Protein AF-A0A3D2JCS3-F1 (afdb_monomer)

Foldseek 3Di:
DVLLVPPPAQEAEEEDADDPDLVVVLVVLVSCVVSNHYYHYDYPLQDPVSQVVCVVPPVPCPDNSVNVVVSVVVSRD

Nearest PDB structures (foldseek):
  2wjw-assembly1_A-2  TM=6.070E-01  e=3.232E-01  Homo sapiens
  4u1x-assembly1_D  TM=4.721E-01  e=1.055E-01  Rattus norvegicus
  4u2q-assembly1_C  TM=5.404E-01  e=2.484E-01  Rattus norvegicus
  4u5b-assembly1_C  TM=5.277E-01  e=2.653E-01  Rattus norvegicus
  3h5w-assembly1_B  TM=4.754E-01  e=4.206E-01  Rattus norvegicus

Mean predicted aligned error: 6.71 Å

Sequence (77 aa):
DYLLEEESTRSVALFLESIRHPDELRRVAEKARSLRKTIVALKIGSSEASSRTAMAHTGALVGNNAVNDAALRQLGI

Structure (mmCIF, N/CA/C/O backbone):
data_AF-A0A3D2JCS3-F1
#
_entry.id   AF-A0A3D2JCS3-F1
#
loop_
_atom_site.group_PDB
_atom_site.id
_atom_site.type_symbol
_atom_site.label_atom_id
_atom_site.label_alt_id
_atom_site.label_comp_id
_atom_site.label_asym_id
_atom_site.label_entity_id
_atom_site.label_seq_id
_atom_site.pdbx_PDB_ins_code
_atom_site.Cartn_x
_atom_site.Cartn_y
_atom_site.Cartn_z
_atom_site.occupancy
_atom_site.B_iso_or_equiv
_atom_site.auth_seq_id
_atom_site.auth_comp_id
_atom_site.auth_asym_id
_atom_site.auth_atom_id
_atom_site.pdbx_PDB_model_num
ATOM 1 N N . ASP A 1 1 ? -1.837 -6.189 8.009 1.00 88.38 1 ASP A N 1
ATOM 2 C CA . ASP A 1 1 ? -2.928 -6.664 8.885 1.00 88.38 1 ASP A CA 1
ATOM 3 C C . ASP A 1 1 ? -2.885 -6.128 10.295 1.00 88.38 1 ASP A C 1
ATOM 5 O O . ASP A 1 1 ? -3.806 -5.404 10.624 1.00 88.38 1 ASP A O 1
ATOM 9 N N . TYR A 1 2 ? -1.851 -6.425 11.085 1.00 95.00 2 TYR A N 1
ATOM 10 C CA . TYR A 1 2 ? -1.769 -6.038 12.502 1.00 95.00 2 TYR A CA 1
ATOM 11 C C . TYR A 1 2 ? -2.184 -4.578 12.788 1.00 95.00 2 TYR A C 1
ATOM 13 O O . TYR A 1 2 ? -3.136 -4.331 13.519 1.00 95.00 2 TYR A O 1
ATOM 21 N N . LEU A 1 3 ? -1.573 -3.605 12.098 1.00 96.44 3 LEU A N 1
ATOM 22 C CA . LEU A 1 3 ? -1.908 -2.180 12.255 1.00 96.44 3 LEU A CA 1
ATOM 23 C C . LEU A 1 3 ? -3.378 -1.849 11.937 1.00 96.44 3 LEU A C 1
ATOM 25 O O . LEU A 1 3 ? -3.942 -0.903 12.473 1.00 96.44 3 LEU A O 1
ATOM 29 N N . LEU A 1 4 ? -4.027 -2.611 11.056 1.00 96.38 4 LEU A N 1
ATOM 30 C CA . LEU A 1 4 ? -5.433 -2.382 10.727 1.00 96.38 4 LEU A CA 1
ATOM 31 C C . LEU A 1 4 ? -6.375 -2.855 11.836 1.00 96.38 4 LEU A C 1
ATOM 33 O O . LEU A 1 4 ? -7.507 -2.387 11.875 1.00 96.38 4 LEU A O 1
ATOM 37 N N . GLU A 1 5 ? -5.942 -3.731 12.736 1.00 95.44 5 GLU A N 1
ATOM 38 C CA . GLU A 1 5 ? -6.761 -4.229 13.852 1.00 95.44 5 GLU A CA 1
ATOM 39 C C . GLU A 1 5 ? -6.671 -3.326 15.087 1.00 95.44 5 GLU A C 1
ATOM 41 O O . GLU A 1 5 ? -7.609 -3.273 15.874 1.00 95.44 5 GLU A O 1
ATOM 46 N N . GLU A 1 6 ? -5.608 -2.529 15.199 1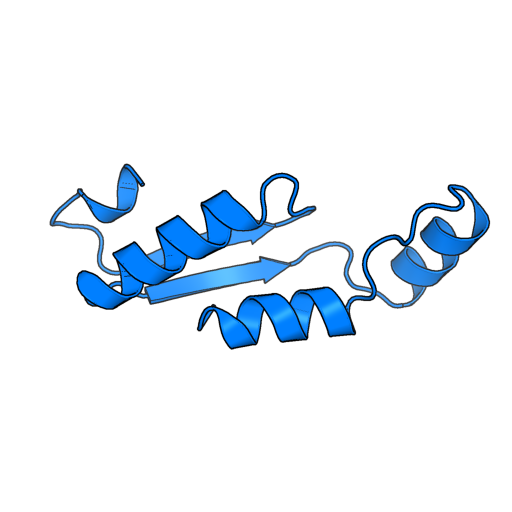.00 97.31 6 GLU A N 1
ATOM 47 C CA . GLU A 1 6 ? -5.439 -1.538 16.263 1.00 97.31 6 GLU A CA 1
ATOM 48 C C . GLU A 1 6 ? -6.470 -0.406 16.150 1.00 97.31 6 GLU A C 1
ATOM 50 O O . GLU A 1 6 ? -6.470 0.355 15.177 1.00 97.31 6 GLU A O 1
ATOM 55 N N . GLU A 1 7 ? -7.342 -0.243 17.146 1.00 94.69 7 GLU A N 1
ATOM 56 C CA . GLU A 1 7 ? -8.418 0.765 17.136 1.00 94.69 7 GLU A CA 1
ATOM 57 C C . GLU A 1 7 ? -7.884 2.208 17.037 1.00 94.69 7 GLU A C 1
ATOM 59 O O . GLU A 1 7 ? -8.502 3.080 16.420 1.00 94.69 7 GLU A O 1
ATOM 64 N N . SER A 1 8 ? -6.680 2.439 17.564 1.00 96.94 8 SER A N 1
ATOM 65 C CA . SER A 1 8 ? -5.966 3.718 17.501 1.00 96.94 8 SER A CA 1
ATOM 66 C C . SER A 1 8 ? -5.437 4.062 16.102 1.00 96.94 8 SER A C 1
ATOM 68 O O . SER A 1 8 ? -5.228 5.236 15.789 1.00 96.94 8 SER A O 1
ATOM 70 N N . THR A 1 9 ? -5.253 3.071 15.225 1.00 97.69 9 THR A N 1
ATOM 71 C CA . THR A 1 9 ? -4.702 3.298 13.886 1.00 97.69 9 THR A CA 1
ATOM 72 C C . THR A 1 9 ? -5.783 3.812 12.947 1.00 97.69 9 THR A C 1
ATOM 74 O O . THR A 1 9 ? -6.734 3.102 12.626 1.00 97.69 9 THR A O 1
ATOM 77 N N . ARG A 1 10 ? -5.615 5.037 12.449 1.00 96.75 10 ARG A N 1
ATOM 78 C CA . ARG A 1 10 ? -6.509 5.645 11.446 1.00 96.75 10 ARG A CA 1
ATOM 79 C C . ARG A 1 10 ? -5.960 5.558 10.022 1.00 96.75 10 ARG A C 1
ATOM 81 O O . ARG A 1 10 ? -6.740 5.459 9.078 1.00 96.75 10 ARG A O 1
ATOM 88 N N . SER A 1 11 ? -4.637 5.525 9.890 1.00 97.25 11 SER A N 1
ATOM 89 C CA . SER A 1 11 ? -3.942 5.458 8.605 1.00 97.25 11 SER A CA 1
ATOM 90 C C . SER A 1 11 ? -2.660 4.638 8.720 1.00 97.25 11 SER A C 1
ATOM 92 O O . SER A 1 11 ? -2.044 4.598 9.784 1.00 97.25 11 SER A O 1
ATOM 94 N N . VAL A 1 12 ? -2.240 4.017 7.620 1.00 97.50 12 VAL A N 1
ATOM 95 C CA . VAL A 1 12 ? -0.994 3.249 7.505 1.00 97.50 12 VAL A CA 1
ATOM 96 C C . VAL A 1 12 ? -0.159 3.831 6.369 1.00 97.50 12 VAL A C 1
ATOM 98 O O . VAL A 1 12 ? -0.642 3.958 5.248 1.00 97.50 12 VAL A O 1
ATOM 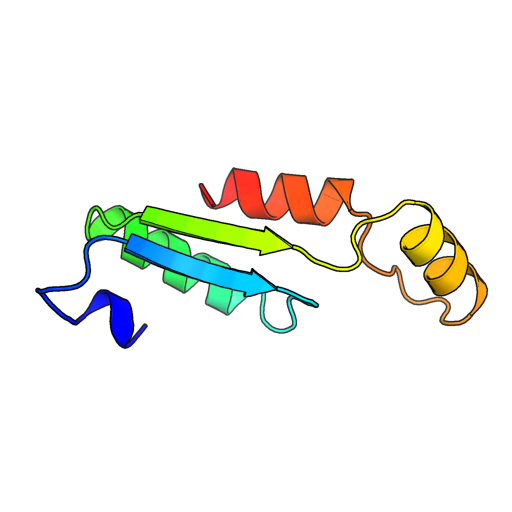101 N N . ALA A 1 13 ? 1.099 4.165 6.647 1.00 97.12 13 ALA A N 1
ATOM 102 C CA . ALA A 1 13 ? 2.054 4.586 5.628 1.00 97.12 13 ALA A CA 1
ATOM 103 C C . ALA A 1 13 ? 2.973 3.415 5.257 1.00 97.12 13 ALA A C 1
ATOM 105 O O . ALA A 1 13 ? 3.522 2.748 6.135 1.00 97.12 13 ALA A O 1
ATOM 106 N N . LEU A 1 14 ? 3.146 3.172 3.961 1.00 94.25 14 LEU A N 1
ATOM 107 C CA . LEU A 1 14 ? 4.035 2.154 3.416 1.00 94.25 14 LEU A CA 1
ATOM 108 C C . LEU A 1 14 ? 5.214 2.822 2.716 1.00 94.25 14 LEU A C 1
ATOM 110 O O . LEU A 1 14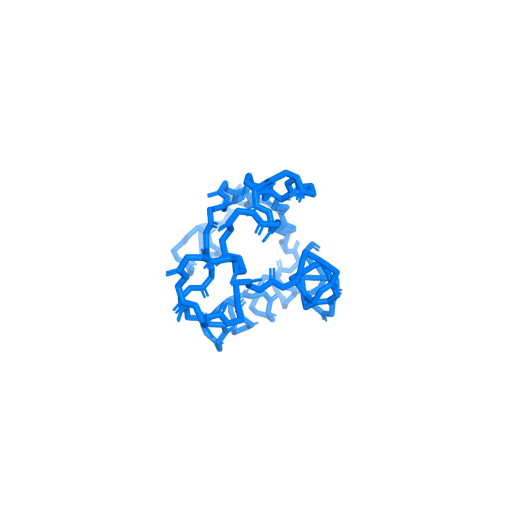 ? 5.032 3.705 1.884 1.00 94.25 14 LEU A O 1
ATOM 114 N N . PHE A 1 15 ? 6.421 2.353 3.007 1.00 91.19 15 PHE A N 1
ATOM 115 C CA . PHE A 1 15 ? 7.627 2.709 2.269 1.00 91.19 15 PHE A CA 1
ATOM 116 C C . PHE A 1 15 ? 8.037 1.499 1.428 1.00 91.19 15 PHE A C 1
ATOM 118 O O . PHE A 1 15 ? 8.421 0.466 1.975 1.00 91.19 15 PHE A O 1
ATOM 125 N N . LEU A 1 16 ? 7.850 1.580 0.109 1.00 86.06 16 LEU A N 1
ATOM 126 C CA . LEU A 1 16 ? 7.867 0.414 -0.776 1.00 86.06 16 LEU A CA 1
ATOM 127 C C . LE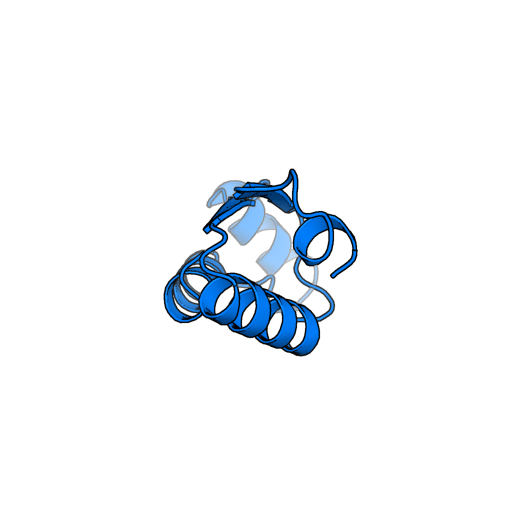U A 1 16 ? 9.031 0.459 -1.770 1.00 86.06 16 LEU A C 1
ATOM 129 O O . LEU A 1 16 ? 9.130 1.360 -2.600 1.00 86.06 16 LEU A O 1
ATOM 133 N N . GLU A 1 17 ? 9.853 -0.588 -1.769 1.00 81.31 17 GLU A N 1
ATOM 134 C CA . GLU A 1 17 ? 10.883 -0.830 -2.792 1.00 81.31 17 GLU A CA 1
ATOM 135 C C . GLU A 1 17 ? 10.415 -1.815 -3.863 1.00 81.31 17 GLU A C 1
ATOM 137 O O . GLU A 1 17 ? 10.655 -1.622 -5.055 1.00 81.31 17 GLU A O 1
ATOM 142 N N . SER A 1 18 ? 9.692 -2.854 -3.457 1.00 79.88 18 SER A N 1
ATOM 143 C CA . SER A 1 18 ? 9.141 -3.882 -4.338 1.00 79.88 18 SER A CA 1
ATOM 144 C C . SER A 1 18 ? 7.865 -4.469 -3.734 1.00 79.88 18 SER A C 1
ATOM 146 O O . SER A 1 18 ? 7.661 -4.419 -2.521 1.00 79.88 18 SER A O 1
ATOM 148 N N . ILE A 1 19 ? 6.999 -5.026 -4.583 1.00 85.00 19 ILE A N 1
ATOM 149 C CA . ILE A 1 19 ? 5.784 -5.734 -4.167 1.00 85.00 19 ILE A CA 1
ATOM 150 C C . ILE A 1 19 ? 5.985 -7.207 -4.520 1.00 85.00 19 ILE A C 1
ATOM 152 O O . ILE A 1 19 ? 5.858 -7.596 -5.676 1.00 85.00 19 ILE A O 1
ATOM 156 N N . ARG A 1 20 ? 6.342 -8.024 -3.525 1.00 84.50 20 ARG A N 1
ATOM 157 C CA . ARG A 1 20 ? 6.578 -9.470 -3.712 1.00 84.50 20 ARG A CA 1
ATOM 158 C C . ARG A 1 20 ? 5.300 -10.305 -3.619 1.00 84.50 20 ARG A C 1
ATOM 160 O O . ARG A 1 20 ? 5.218 -11.362 -4.232 1.00 84.50 20 ARG A O 1
ATOM 167 N N . HIS A 1 21 ? 4.312 -9.815 -2.870 1.00 88.56 21 HIS A N 1
ATOM 168 C CA . HIS A 1 21 ? 3.052 -10.507 -2.589 1.00 88.56 21 HIS A CA 1
ATOM 169 C C . HIS A 1 21 ? 1.859 -9.604 -2.954 1.00 88.56 21 HIS A C 1
ATOM 171 O O . HIS A 1 21 ? 1.248 -8.997 -2.072 1.00 88.56 21 HIS A O 1
ATOM 177 N N . PRO A 1 22 ? 1.542 -9.451 -4.255 1.00 89.31 22 PRO A N 1
ATOM 178 C CA . PRO A 1 22 ? 0.488 -8.541 -4.710 1.00 89.31 22 PRO A CA 1
ATOM 179 C C . PRO A 1 22 ? -0.909 -8.938 -4.207 1.00 89.31 22 PRO A C 1
ATOM 181 O O . PRO A 1 22 ? -1.691 -8.061 -3.841 1.00 89.31 22 PRO A O 1
ATOM 184 N N . ASP A 1 23 ? -1.204 -10.237 -4.107 1.00 93.38 23 ASP A N 1
ATOM 185 C CA . ASP A 1 23 ? -2.493 -10.724 -3.593 1.00 93.38 23 ASP A CA 1
ATOM 186 C C . ASP A 1 23 ? -2.692 -10.387 -2.111 1.00 93.38 23 ASP A C 1
ATOM 188 O O . ASP A 1 23 ? -3.793 -10.041 -1.677 1.00 93.38 23 ASP A O 1
ATOM 192 N N . GLU A 1 24 ? -1.612 -10.420 -1.327 1.00 94.12 24 GLU A N 1
ATOM 193 C CA . GLU A 1 24 ? -1.657 -10.018 0.076 1.00 94.12 24 GLU A CA 1
ATOM 194 C C . GLU A 1 24 ? -1.885 -8.511 0.206 1.00 94.12 24 GLU A C 1
ATOM 196 O O . GLU A 1 24 ? -2.750 -8.090 0.975 1.00 94.12 24 GLU A O 1
ATOM 201 N N . LEU A 1 25 ? -1.174 -7.698 -0.586 1.00 93.88 25 LEU A N 1
ATOM 202 C CA . LEU A 1 25 ? -1.379 -6.249 -0.613 1.00 93.88 25 LEU A CA 1
ATOM 203 C C . LEU A 1 25 ? -2.831 -5.906 -0.962 1.00 93.88 25 LEU A C 1
ATOM 205 O O . LEU A 1 25 ? -3.439 -5.067 -0.297 1.00 93.88 25 LEU A O 1
ATOM 209 N N . ARG A 1 26 ? -3.409 -6.599 -1.950 1.00 95.88 26 ARG A N 1
ATOM 210 C CA . ARG A 1 26 ? -4.816 -6.447 -2.322 1.00 95.88 26 ARG A CA 1
ATOM 211 C C . ARG A 1 26 ? -5.751 -6.764 -1.159 1.00 95.88 26 ARG A C 1
ATOM 213 O O . ARG A 1 26 ? -6.597 -5.939 -0.823 1.00 95.88 26 ARG A O 1
ATOM 220 N N . ARG A 1 27 ? -5.585 -7.923 -0.521 1.00 97.56 27 ARG A N 1
ATOM 221 C CA . ARG A 1 27 ? -6.410 -8.336 0.625 1.00 97.56 27 ARG A CA 1
ATOM 222 C C . ARG A 1 27 ? -6.326 -7.325 1.774 1.00 97.56 27 ARG A C 1
ATOM 224 O O . ARG A 1 27 ? -7.343 -6.987 2.379 1.00 97.56 27 ARG A O 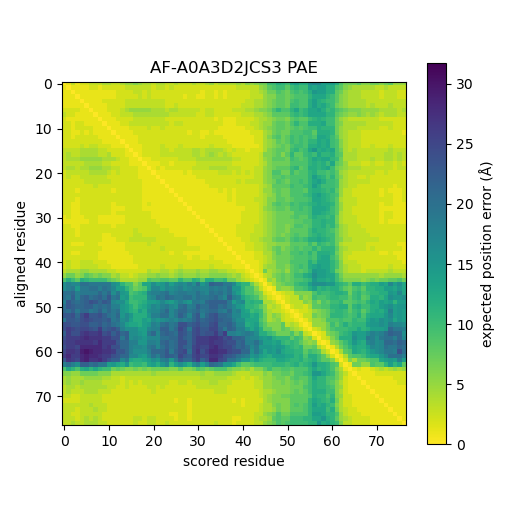1
ATOM 231 N N . VAL A 1 28 ? -5.127 -6.816 2.062 1.00 96.88 28 VAL A N 1
ATOM 232 C CA . VAL A 1 28 ? -4.899 -5.800 3.101 1.00 96.88 28 VAL A CA 1
ATOM 233 C C . VAL A 1 28 ? -5.559 -4.468 2.727 1.00 96.88 28 VAL A C 1
ATOM 235 O O . VAL A 1 28 ? -6.187 -3.851 3.586 1.00 96.88 28 VAL A O 1
ATOM 238 N N . ALA A 1 29 ? -5.479 -4.041 1.465 1.00 97.31 29 ALA A N 1
ATOM 239 C CA . ALA A 1 29 ? -6.137 -2.828 0.979 1.00 97.31 29 ALA A CA 1
ATOM 240 C C . ALA A 1 29 ? -7.670 -2.922 1.077 1.00 97.31 29 ALA A C 1
ATOM 242 O O . ALA A 1 29 ? -8.332 -2.000 1.556 1.00 97.31 29 ALA A O 1
ATOM 243 N N . GLU A 1 30 ? -8.241 -4.068 0.699 1.00 97.44 30 GLU A N 1
ATOM 244 C CA . GLU A 1 30 ? -9.676 -4.340 0.827 1.00 97.44 30 GLU A CA 1
ATOM 245 C C . GLU A 1 30 ? -10.125 -4.310 2.297 1.00 97.44 30 GLU A C 1
ATOM 247 O O . GLU A 1 30 ? -11.134 -3.674 2.625 1.00 97.44 30 GLU A O 1
ATOM 252 N N . LYS A 1 31 ? -9.341 -4.913 3.202 1.00 97.62 31 LYS A N 1
ATOM 253 C CA . LYS A 1 31 ? -9.587 -4.852 4.650 1.00 97.62 31 LYS A CA 1
ATOM 254 C C . LYS A 1 31 ? -9.514 -3.417 5.172 1.00 97.62 31 LYS A C 1
ATOM 256 O O . LYS A 1 31 ? -10.436 -2.989 5.864 1.00 97.62 31 LYS A O 1
ATOM 261 N N . ALA A 1 32 ? -8.485 -2.652 4.810 1.00 98.00 32 ALA A N 1
ATOM 262 C CA . ALA A 1 32 ? -8.347 -1.252 5.214 1.00 98.00 32 ALA A CA 1
ATOM 263 C C . ALA A 1 32 ? -9.565 -0.418 4.791 1.00 98.00 32 ALA A C 1
ATOM 265 O O . ALA A 1 32 ? -10.141 0.291 5.618 1.00 98.00 32 ALA A O 1
ATOM 266 N N . ARG A 1 33 ? -10.040 -0.605 3.553 1.00 97.06 33 ARG A N 1
ATOM 267 C CA . ARG A 1 33 ? -11.260 0.035 3.047 1.00 97.06 33 ARG A CA 1
ATOM 268 C C . ARG A 1 33 ? -12.498 -0.341 3.864 1.00 97.06 33 ARG A C 1
ATOM 270 O O . ARG A 1 33 ? -13.261 0.551 4.230 1.00 97.06 33 ARG A O 1
ATOM 277 N N . SER A 1 34 ? -12.690 -1.622 4.195 1.00 97.25 34 SER A N 1
ATOM 278 C CA . SER A 1 34 ? -13.823 -2.061 5.035 1.00 97.25 34 SER A CA 1
ATOM 279 C C . SER A 1 34 ? -13.803 -1.449 6.441 1.00 97.25 34 SER A C 1
ATOM 281 O O . SER A 1 34 ? -14.854 -1.136 6.995 1.00 97.25 34 SER A O 1
ATOM 283 N N . LEU A 1 35 ? -12.605 -1.202 6.978 1.00 97.06 35 LEU A N 1
ATOM 284 C CA . LEU A 1 35 ? -12.382 -0.595 8.290 1.00 97.06 35 LEU A CA 1
ATOM 285 C C . LEU A 1 35 ? -12.311 0.938 8.240 1.00 97.06 35 LEU A C 1
ATOM 287 O O . LEU A 1 35 ? -12.086 1.570 9.270 1.00 97.06 35 LEU A O 1
ATOM 291 N N . ARG A 1 36 ? -12.500 1.544 7.057 1.00 96.75 36 ARG A N 1
ATOM 292 C CA . ARG A 1 36 ? -12.373 2.992 6.813 1.00 96.75 36 ARG A CA 1
ATOM 293 C C . ARG A 1 36 ? -11.018 3.558 7.261 1.00 96.75 36 ARG A C 1
ATOM 295 O O . ARG A 1 36 ? -10.949 4.667 7.787 1.00 96.75 36 ARG A O 1
ATOM 302 N N . LYS A 1 37 ? -9.948 2.787 7.057 1.00 98.12 37 LYS A N 1
ATOM 303 C CA . LYS A 1 37 ? -8.560 3.186 7.316 1.00 98.12 37 LYS A CA 1
ATOM 304 C C . LYS A 1 37 ? -7.848 3.443 5.996 1.00 98.12 37 LYS A C 1
ATOM 306 O O . LYS A 1 37 ? -7.997 2.670 5.052 1.00 98.12 37 LYS A O 1
ATOM 311 N N . THR A 1 38 ? -7.063 4.511 5.938 1.00 97.38 38 THR A N 1
ATOM 312 C CA . THR A 1 38 ? -6.350 4.900 4.715 1.00 97.38 38 THR A CA 1
ATOM 313 C C . THR A 1 38 ? -4.976 4.245 4.668 1.00 97.38 38 THR A C 1
ATOM 315 O O . THR A 1 38 ? -4.258 4.248 5.666 1.00 97.38 38 THR A O 1
ATOM 318 N N . ILE A 1 39 ? -4.582 3.721 3.509 1.00 97.62 39 ILE A N 1
ATOM 319 C CA . ILE A 1 39 ? -3.197 3.325 3.240 1.00 97.62 39 ILE A CA 1
ATOM 320 C C . ILE A 1 39 ? -2.598 4.365 2.295 1.00 97.62 39 ILE A C 1
ATOM 322 O O . ILE A 1 39 ? -3.235 4.730 1.316 1.00 97.62 39 ILE A O 1
ATOM 326 N N . VAL A 1 40 ? -1.391 4.840 2.594 1.00 96.38 40 VAL A N 1
ATOM 327 C CA . VAL A 1 40 ? -0.611 5.721 1.715 1.00 96.38 40 VAL A CA 1
ATOM 328 C C . VAL A 1 40 ? 0.713 5.036 1.422 1.00 96.38 40 VAL A C 1
ATOM 330 O O . VAL A 1 40 ? 1.372 4.578 2.354 1.00 96.38 40 VAL A O 1
ATOM 333 N N . ALA A 1 41 ? 1.129 4.973 0.160 1.00 93.50 41 ALA A N 1
ATOM 334 C CA . ALA A 1 41 ? 2.412 4.384 -0.213 1.00 93.50 41 ALA A CA 1
ATOM 335 C C . ALA A 1 41 ? 3.382 5.413 -0.804 1.00 93.50 41 ALA A C 1
ATOM 337 O O . ALA A 1 41 ? 3.062 6.128 -1.749 1.00 93.50 41 ALA A O 1
ATOM 338 N N . LEU A 1 42 ? 4.613 5.416 -0.294 1.00 90.62 42 LEU A N 1
ATOM 339 C CA . LEU A 1 42 ? 5.766 6.036 -0.931 1.00 90.62 42 LEU A CA 1
ATOM 340 C C . LEU A 1 42 ? 6.580 4.943 -1.629 1.00 90.62 42 LEU A C 1
ATOM 342 O O . LEU A 1 42 ? 7.290 4.172 -0.981 1.00 90.62 42 LEU A O 1
ATOM 346 N N . LYS A 1 43 ? 6.469 4.867 -2.958 1.00 85.12 43 LYS A N 1
ATOM 347 C CA . LYS A 1 43 ? 7.272 3.955 -3.780 1.00 85.12 43 LYS A CA 1
ATOM 348 C C . LYS A 1 43 ? 8.624 4.596 -4.088 1.00 85.12 43 LYS A C 1
ATOM 350 O O . LYS A 1 43 ? 8.684 5.623 -4.756 1.00 85.12 43 LYS A O 1
ATOM 355 N N . ILE A 1 44 ? 9.706 3.957 -3.656 1.00 80.88 44 ILE A N 1
ATOM 356 C CA . ILE A 1 44 ? 11.077 4.354 -3.992 1.00 80.88 44 ILE A CA 1
ATOM 357 C C . ILE A 1 44 ? 11.645 3.512 -5.136 1.00 80.88 44 ILE A C 1
ATOM 359 O O . ILE A 1 44 ? 11.179 2.403 -5.407 1.00 80.88 44 ILE A O 1
ATOM 363 N N . GLY A 1 45 ? 12.633 4.058 -5.848 1.00 69.12 45 GLY A N 1
ATOM 364 C CA . GLY A 1 45 ? 13.252 3.395 -7.002 1.00 69.12 45 GLY A CA 1
ATOM 365 C C . GLY A 1 45 ? 12.388 3.396 -8.269 1.00 69.12 45 GLY A C 1
ATOM 366 O O . GLY A 1 45 ? 12.656 2.621 -9.183 1.00 69.12 45 GLY A O 1
ATOM 367 N N . SER A 1 46 ? 11.370 4.256 -8.340 1.00 63.28 46 SER A N 1
ATOM 368 C CA . SER A 1 46 ? 10.461 4.431 -9.483 1.00 63.28 46 SER A CA 1
ATOM 369 C C . SER A 1 46 ? 10.934 5.486 -10.498 1.00 63.28 46 SER A C 1
ATOM 371 O O . SER A 1 46 ? 10.132 6.036 -11.251 1.00 63.28 46 SER A O 1
ATOM 373 N N . SER A 1 47 ? 12.234 5.791 -10.555 1.00 63.09 47 SER A N 1
ATOM 374 C CA . SER A 1 47 ? 12.752 6.717 -11.565 1.00 63.09 47 SER A CA 1
ATOM 375 C C . SER A 1 47 ? 12.881 6.031 -12.931 1.00 63.09 47 SER A C 1
ATOM 377 O O . SER A 1 47 ? 13.043 4.813 -13.035 1.00 63.09 47 SER A O 1
ATOM 379 N N . GLU A 1 48 ? 12.831 6.802 -14.020 1.00 58.31 48 GLU A N 1
ATOM 380 C CA . GLU A 1 48 ? 13.097 6.240 -15.352 1.00 58.31 48 GLU A CA 1
ATOM 381 C C . GLU A 1 48 ? 14.514 5.652 -15.460 1.00 58.31 48 GLU A C 1
ATOM 383 O O . GLU A 1 48 ? 14.740 4.686 -16.189 1.00 58.31 48 GLU A O 1
ATOM 388 N N . ALA A 1 49 ? 15.477 6.226 -14.732 1.00 58.94 49 ALA A N 1
ATOM 389 C CA . ALA A 1 49 ? 16.864 5.771 -14.723 1.00 58.94 49 ALA A CA 1
ATOM 390 C C . ALA A 1 49 ? 17.014 4.380 -14.079 1.00 58.94 49 ALA A C 1
ATOM 392 O O . ALA A 1 49 ? 17.739 3.533 -14.611 1.00 58.94 49 ALA A O 1
ATOM 393 N N . SER A 1 50 ? 16.294 4.106 -12.984 1.00 57.94 50 SER A N 1
ATOM 394 C CA . SER A 1 50 ? 16.271 2.778 -12.357 1.00 57.94 50 SER A CA 1
ATOM 395 C C . SER A 1 50 ? 15.502 1.763 -13.204 1.00 57.94 50 SER A C 1
ATOM 397 O O . SER A 1 50 ? 15.961 0.631 -13.349 1.00 57.94 50 SER A O 1
ATOM 399 N N . SER A 1 51 ? 14.399 2.175 -13.841 1.00 57.94 51 SER A N 1
ATOM 400 C CA . SER A 1 51 ? 13.630 1.321 -14.758 1.00 57.94 51 SER A CA 1
ATOM 401 C C . SER A 1 51 ? 14.460 0.872 -15.970 1.00 57.94 51 SER A C 1
ATOM 403 O O . SER A 1 51 ? 14.542 -0.327 -16.239 1.00 57.94 51 SER A O 1
ATOM 405 N N . ARG A 1 52 ? 15.159 1.797 -16.648 1.00 55.09 52 ARG A N 1
ATOM 406 C CA . ARG A 1 52 ? 16.025 1.478 -17.801 1.00 55.09 52 ARG A CA 1
ATOM 407 C C . ARG A 1 52 ? 17.183 0.546 -17.436 1.00 55.09 52 ARG A C 1
ATOM 409 O O . ARG A 1 52 ? 17.452 -0.406 -18.163 1.00 55.09 52 ARG A O 1
ATOM 416 N N . THR A 1 53 ? 17.836 0.787 -16.300 1.00 54.94 53 THR A N 1
ATOM 417 C CA . THR A 1 53 ? 18.962 -0.042 -15.830 1.00 54.94 53 THR A CA 1
ATOM 418 C C . THR A 1 53 ? 18.518 -1.469 -15.508 1.00 54.94 53 THR A C 1
ATOM 420 O O . THR A 1 53 ? 19.193 -2.436 -15.857 1.00 54.94 53 THR A O 1
ATOM 423 N N . ALA A 1 54 ? 17.352 -1.619 -14.880 1.00 53.53 54 ALA A N 1
ATOM 424 C CA . ALA A 1 54 ? 16.847 -2.919 -14.473 1.00 53.53 54 ALA A CA 1
ATOM 425 C C . ALA A 1 54 ? 16.342 -3.766 -15.659 1.00 53.53 54 ALA A C 1
ATOM 427 O O . ALA A 1 54 ? 16.578 -4.978 -15.681 1.00 53.53 54 ALA A O 1
ATOM 428 N N . MET A 1 55 ? 15.747 -3.123 -16.678 1.00 54.16 55 MET A N 1
ATOM 429 C CA . MET A 1 55 ? 15.409 -3.761 -17.959 1.00 54.16 55 MET A CA 1
ATOM 430 C C . MET A 1 55 ? 16.647 -4.314 -18.678 1.00 54.16 55 MET A C 1
ATOM 432 O O . MET A 1 55 ? 16.587 -5.405 -19.237 1.00 54.16 55 MET A O 1
ATOM 436 N N . ALA A 1 56 ? 17.766 -3.583 -18.650 1.00 52.97 56 ALA A N 1
ATOM 437 C CA . ALA A 1 56 ? 18.982 -3.962 -19.368 1.00 52.97 56 ALA A CA 1
ATOM 438 C C . ALA A 1 56 ? 19.707 -5.182 -18.768 1.00 52.97 56 ALA A C 1
ATOM 440 O O . ALA A 1 56 ? 20.335 -5.934 -19.507 1.00 52.97 56 ALA A O 1
ATOM 441 N N . HIS A 1 57 ? 19.633 -5.388 -17.448 1.00 44.28 57 HIS A N 1
ATOM 442 C CA . HIS A 1 57 ? 20.483 -6.370 -16.760 1.00 44.28 57 HIS A CA 1
ATOM 443 C C . HIS A 1 57 ? 19.807 -7.676 -16.351 1.00 44.28 57 HIS A C 1
ATOM 445 O O . HIS A 1 57 ? 20.496 -8.683 -16.209 1.00 44.28 57 HIS A O 1
ATOM 451 N N . THR A 1 58 ? 18.497 -7.683 -16.107 1.00 47.19 58 THR A N 1
ATOM 452 C CA . THR A 1 58 ? 17.869 -8.837 -15.440 1.00 47.19 58 THR A CA 1
ATOM 453 C C . THR A 1 58 ? 16.910 -9.619 -16.322 1.00 47.19 58 THR A C 1
ATOM 455 O O . THR A 1 58 ? 16.512 -10.711 -15.925 1.00 47.19 58 THR A O 1
ATOM 458 N N . GLY A 1 59 ? 16.490 -9.086 -17.479 1.00 40.62 59 GLY A N 1
ATOM 459 C CA . GLY A 1 59 ? 15.418 -9.679 -18.298 1.00 40.62 59 GLY A CA 1
ATOM 460 C C . GLY A 1 59 ? 14.073 -9.811 -17.564 1.00 40.62 59 GLY A C 1
ATOM 461 O O . GLY A 1 59 ? 13.054 -10.131 -18.172 1.00 40.62 59 GLY A O 1
ATOM 462 N N . ALA A 1 60 ? 14.049 -9.532 -16.260 1.00 43.44 60 ALA A N 1
ATOM 463 C CA . ALA A 1 60 ? 12.863 -9.360 -15.477 1.00 43.44 60 ALA A CA 1
ATOM 464 C C . ALA A 1 60 ? 12.179 -8.113 -16.016 1.00 43.44 60 ALA A C 1
ATOM 466 O O . ALA A 1 60 ? 12.792 -7.052 -16.159 1.00 43.44 60 ALA A O 1
ATOM 467 N N . LEU A 1 61 ? 10.890 -8.253 -16.303 1.00 42.06 61 LEU A N 1
ATOM 468 C CA . LEU A 1 61 ? 9.930 -7.163 -16.290 1.00 42.06 61 LEU A CA 1
ATOM 469 C C . LEU A 1 61 ? 10.032 -6.469 -14.926 1.00 42.06 61 LEU A C 1
ATOM 471 O O . LEU A 1 61 ? 9.228 -6.713 -14.030 1.00 42.06 61 LEU A O 1
ATOM 475 N N . VAL A 1 62 ? 11.069 -5.660 -14.721 1.00 48.47 62 VAL A N 1
ATOM 476 C CA . VAL A 1 62 ? 11.201 -4.824 -13.542 1.00 48.47 62 VAL A CA 1
ATOM 477 C C . VAL A 1 62 ? 10.053 -3.853 -13.660 1.00 48.47 62 VAL A C 1
ATOM 479 O O . VAL A 1 62 ? 10.030 -3.019 -14.566 1.00 48.47 62 VAL A O 1
ATOM 482 N N . GLY A 1 63 ? 9.047 -4.122 -12.824 1.00 56.09 63 GLY A N 1
ATOM 483 C CA . GLY A 1 63 ? 7.677 -3.671 -12.988 1.00 56.09 63 GLY A CA 1
ATOM 484 C C . GLY A 1 63 ? 7.648 -2.228 -13.434 1.00 56.09 63 GLY A C 1
ATOM 485 O O . GLY A 1 63 ? 8.101 -1.346 -12.706 1.00 56.09 63 GLY A O 1
ATOM 486 N N . ASN A 1 64 ? 7.156 -2.021 -14.656 1.00 66.00 64 ASN A N 1
ATOM 487 C CA . ASN A 1 64 ? 6.932 -0.706 -15.224 1.00 66.00 64 ASN A CA 1
ATOM 488 C C . ASN A 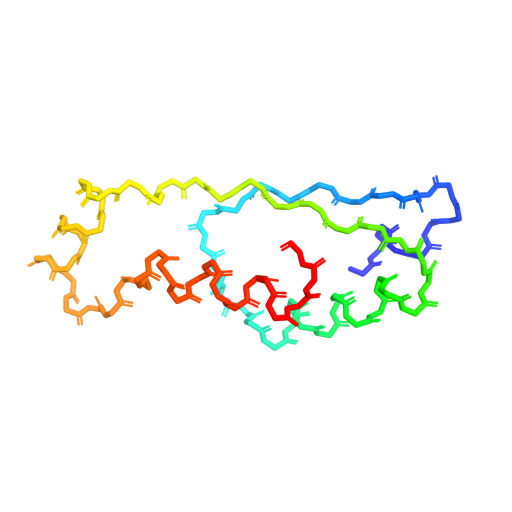1 64 ? 6.284 0.164 -14.140 1.00 66.00 64 ASN A C 1
ATOM 490 O O . ASN A 1 64 ? 5.265 -0.228 -13.569 1.00 66.00 64 ASN A O 1
ATOM 494 N N . ASN A 1 65 ? 6.887 1.308 -13.822 1.00 73.25 65 ASN A N 1
ATOM 495 C CA . ASN A 1 65 ? 6.370 2.187 -12.775 1.00 73.25 65 ASN A CA 1
ATOM 496 C C . ASN A 1 65 ? 4.898 2.530 -13.022 1.00 73.25 65 ASN A C 1
ATOM 498 O O . ASN A 1 65 ? 4.121 2.529 -12.079 1.00 73.25 65 ASN A O 1
ATOM 502 N N . ALA A 1 66 ? 4.484 2.669 -14.286 1.00 77.00 66 ALA A N 1
ATOM 503 C CA . ALA A 1 66 ? 3.085 2.865 -14.647 1.00 77.00 66 ALA A CA 1
ATOM 504 C C . ALA A 1 66 ? 2.185 1.675 -14.268 1.00 77.00 66 ALA A C 1
ATOM 506 O O . ALA A 1 66 ? 1.036 1.883 -13.897 1.00 77.00 66 ALA A O 1
ATOM 507 N N . VAL A 1 67 ? 2.687 0.437 -14.334 1.00 82.06 67 VAL A N 1
ATOM 508 C CA . VAL A 1 67 ? 1.952 -0.766 -13.900 1.00 82.06 67 VAL A CA 1
ATOM 509 C C . VAL A 1 67 ? 1.843 -0.806 -12.380 1.00 82.06 67 VAL A C 1
ATOM 511 O O . VAL A 1 67 ? 0.761 -1.074 -11.868 1.00 82.06 67 VAL A O 1
ATOM 514 N N . ASN A 1 68 ? 2.923 -0.499 -11.658 1.00 83.38 68 ASN A N 1
ATOM 515 C CA . ASN A 1 68 ? 2.885 -0.415 -10.196 1.00 83.38 68 ASN A CA 1
ATOM 516 C C . ASN A 1 68 ? 1.935 0.696 -9.728 1.00 83.38 68 ASN A C 1
ATOM 518 O O . ASN A 1 68 ? 1.093 0.451 -8.870 1.00 83.38 68 ASN A O 1
ATOM 522 N N . ASP A 1 69 ? 2.018 1.883 -10.329 1.00 86.00 69 ASP A N 1
ATOM 523 C CA . ASP A 1 69 ? 1.133 3.010 -10.033 1.00 86.00 69 ASP A CA 1
ATOM 524 C C . ASP A 1 69 ? -0.324 2.674 -10.360 1.00 86.00 69 ASP A C 1
ATOM 526 O O . ASP A 1 69 ? -1.217 2.947 -9.560 1.00 86.00 69 ASP A O 1
ATOM 530 N N . ALA A 1 70 ? -0.589 2.054 -11.515 1.0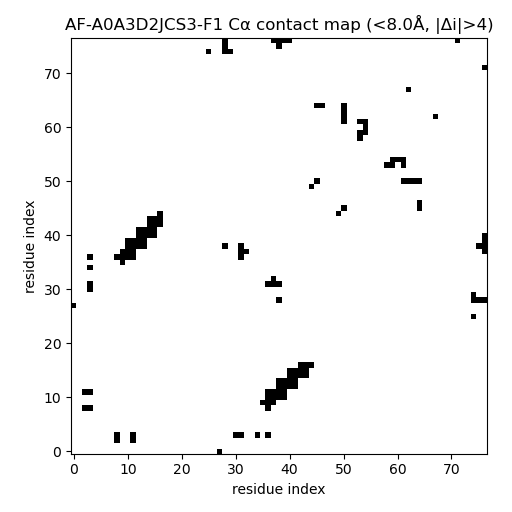0 88.94 70 ALA A N 1
ATOM 531 C CA . ALA A 1 70 ? -1.932 1.619 -11.882 1.00 88.94 70 ALA A CA 1
ATOM 532 C C . ALA A 1 70 ? -2.475 0.574 -10.898 1.00 88.94 70 ALA A C 1
ATOM 534 O O . ALA A 1 70 ? -3.623 0.688 -10.470 1.00 88.94 70 ALA A O 1
ATOM 535 N N . ALA A 1 71 ? -1.654 -0.401 -10.502 1.00 89.56 71 ALA A N 1
ATOM 536 C CA . ALA A 1 71 ? -2.034 -1.425 -9.538 1.00 89.56 71 ALA A CA 1
ATOM 537 C C . ALA A 1 71 ? -2.332 -0.823 -8.155 1.00 89.56 71 ALA A C 1
ATOM 539 O O . ALA A 1 71 ? -3.369 -1.126 -7.573 1.00 89.56 71 ALA A O 1
ATOM 540 N N . LEU A 1 72 ? -1.480 0.074 -7.645 1.00 92.38 72 LEU A N 1
ATOM 541 C CA . LEU A 1 72 ? -1.711 0.763 -6.369 1.00 92.38 72 LEU A CA 1
ATOM 542 C C . LEU A 1 72 ? -2.993 1.610 -6.415 1.00 92.38 72 LEU A C 1
ATOM 544 O O . LEU A 1 72 ? -3.845 1.476 -5.536 1.00 92.38 72 LEU A O 1
ATOM 548 N N . ARG A 1 73 ? -3.213 2.359 -7.505 1.00 93.44 73 ARG A N 1
ATOM 549 C CA . ARG A 1 73 ? -4.449 3.130 -7.719 1.00 93.44 73 ARG A CA 1
ATOM 550 C C . ARG A 1 73 ? -5.697 2.253 -7.760 1.00 93.44 73 ARG A C 1
ATOM 552 O O . ARG A 1 73 ? -6.717 2.632 -7.192 1.00 93.44 73 ARG A O 1
ATOM 559 N N . GLN A 1 74 ? -5.637 1.080 -8.393 1.00 94.25 74 GLN A N 1
ATOM 560 C CA . GLN A 1 74 ? -6.748 0.119 -8.398 1.00 94.25 74 GLN A CA 1
ATOM 561 C C . GLN A 1 74 ? -7.092 -0.388 -6.991 1.00 94.25 74 GLN A C 1
ATOM 563 O O . GLN A 1 74 ? -8.249 -0.708 -6.718 1.00 94.25 74 GLN A O 1
ATOM 568 N N . LEU A 1 75 ? -6.108 -0.436 -6.091 1.00 95.19 75 LEU A N 1
ATOM 569 C CA . LEU A 1 75 ? -6.302 -0.804 -4.689 1.00 95.19 75 LEU A CA 1
ATOM 570 C C . LEU A 1 75 ? -6.759 0.369 -3.807 1.00 95.19 75 LEU A C 1
ATOM 572 O O . LEU A 1 75 ? -7.147 0.140 -2.662 1.00 95.19 75 LEU A O 1
ATOM 576 N N . GLY A 1 76 ? -6.770 1.598 -4.332 1.00 94.75 76 GLY A N 1
ATOM 577 C CA . GLY A 1 76 ? -7.074 2.810 -3.567 1.00 94.75 76 GLY A CA 1
ATOM 578 C C . GLY A 1 76 ? -5.946 3.231 -2.622 1.00 94.75 76 GLY A C 1
ATOM 579 O O . GLY A 1 76 ? -6.234 3.813 -1.576 1.00 94.75 76 GLY A O 1
ATOM 580 N N . ILE A 1 77 ? -4.700 2.888 -2.973 1.00 94.06 77 ILE A N 1
ATOM 581 C CA . ILE A 1 77 ? -3.461 3.258 -2.271 1.00 94.06 77 ILE A CA 1
ATOM 582 C C . ILE A 1 77 ? -2.777 4.419 -2.998 1.00 94.06 77 ILE A C 1
ATOM 584 O O . ILE A 1 77 ? -2.781 4.405 -4.252 1.00 94.06 77 ILE A O 1
#

Solvent-accessible surface area (backbone 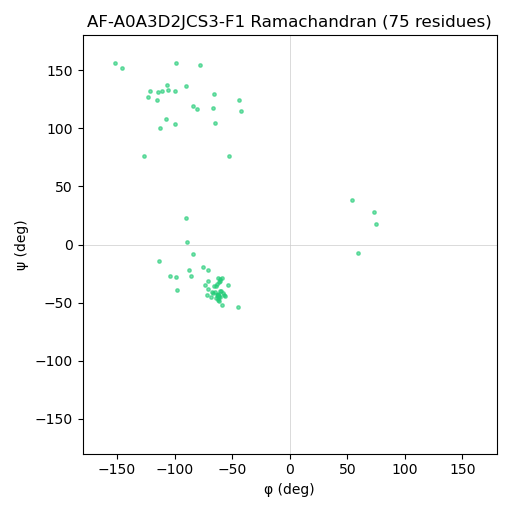atoms only — n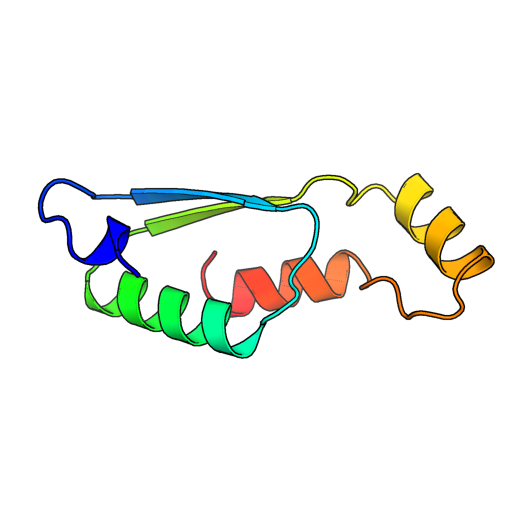ot comparable to full-atom values): 4630 Å² total; per-residue (Å²): 103,73,66,73,71,40,86,87,48,58,64,47,81,44,82,38,78,75,81,91,53,61,70,57,52,47,53,45,37,55,50,27,56,76,69,72,29,49,52,45,67,49,71,47,78,66,47,71,70,51,44,54,55,40,48,75,74,63,78,45,81,56,70,50,56,69,56,54,52,50,53,37,51,76,54,68,68

Radius of gyration: 14.23 Å; Cα contacts (8 Å, |Δi|>4): 71; chains: 1; bounding box: 34×17×37 Å

pLDDT: mean 82.45, std 17.89, range [40.62, 98.12]

Secondary structure (DSSP, 8-state):
-HHHH-TT--EEEEEES--S-HHHHHHHHHHHHHTT-EEEEEE-S-SHHHHHHHHHHH-S----HHHHHHHHHHHT-